Protein AF-A0A3P7IEY3-F1 (afdb_monomer_lite)

pLDDT: mean 78.63, std 12.9, range [39.59, 92.62]

InterPro domains:
  IPR013632 Rad51-like, C-terminal [PF08423] (17-47)
  IPR013632 Rad51-like, C-terminal [PF08423] (59-133)
  IPR027417 P-loop containing nucleoside triphosphate hydrolase [G3DSA:3.40.50.300] (5-50)
  IPR027417 P-loop containing nucleoside triphosphate hydrolase [G3DSA:3.40.50.300] (51-133)
  IPR027417 P-loop containing nucleoside triphosphate hydrolase [SSF52540] (23-132)

Foldseek 3Di:
DPDDPPDDDDPVVVVVVQVPWDFDAPPDPVVCVVVVRHHTFPDDDDDPDDDDDPPPPVPVCVPPVDDPVVVVVLDDDDDDDALVSVVVVVVVVVVVCVVDPDGDDDDPPLCPRLCVVQDDPVCPVVSVVSSVD

Structure (mmCIF, N/CA/C/O backbone):
data_AF-A0A3P7IEY3-F1
#
_entry.id   AF-A0A3P7IEY3-F1
#
loop_
_atom_site.group_PDB
_atom_site.id
_atom_site.type_symbol
_atom_site.label_atom_id
_atom_site.label_alt_id
_atom_site.label_comp_id
_atom_site.label_asym_id
_atom_site.label_entity_id
_atom_site.label_seq_id
_atom_site.pdbx_PDB_ins_code
_atom_site.Cartn_x
_atom_site.Cartn_y
_atom_site.Cartn_z
_atom_site.occupancy
_atom_site.B_iso_or_equiv
_atom_site.auth_seq_id
_atom_site.auth_comp_id
_atom_site.auth_asym_id
_atom_site.auth_atom_id
_atom_site.pdbx_PDB_model_num
ATOM 1 N N . MET A 1 1 ? -11.015 18.114 8.512 1.00 40.62 1 MET A N 1
ATOM 2 C CA . MET A 1 1 ? -9.545 18.044 8.660 1.00 40.62 1 MET A CA 1
ATOM 3 C C . MET A 1 1 ? -9.217 17.695 10.103 1.00 40.62 1 MET A C 1
ATOM 5 O O . MET A 1 1 ? -9.579 18.461 10.984 1.00 40.62 1 MET A O 1
ATOM 9 N N . LYS A 1 2 ? -8.597 16.536 10.361 1.00 48.84 2 LYS A N 1
ATOM 10 C CA . LYS A 1 2 ? -7.976 16.255 11.667 1.00 48.84 2 LYS A CA 1
ATOM 11 C C . LYS A 1 2 ? -6.614 16.960 11.662 1.00 48.84 2 LYS A C 1
ATOM 13 O O . LYS A 1 2 ? -5.874 16.788 10.697 1.00 48.84 2 LYS A O 1
ATOM 18 N N . LEU A 1 3 ? -6.314 17.783 12.668 1.00 72.50 3 LEU A N 1
ATOM 19 C CA . LEU A 1 3 ? -4.986 18.390 12.795 1.00 72.50 3 LEU A CA 1
ATOM 20 C C . LEU A 1 3 ? -3.940 17.282 12.965 1.00 72.50 3 LEU A C 1
ATOM 22 O O . LEU A 1 3 ? -4.108 16.403 13.811 1.00 72.50 3 LEU A O 1
ATOM 26 N N . VAL A 1 4 ? -2.868 17.338 12.174 1.00 72.69 4 VAL A N 1
ATOM 27 C CA . VAL A 1 4 ? -1.709 16.458 12.346 1.00 72.69 4 VAL A CA 1
ATOM 28 C C . VAL A 1 4 ? -0.819 17.068 13.432 1.00 72.69 4 VAL A C 1
ATOM 30 O O . VAL A 1 4 ? -0.387 18.212 13.278 1.00 72.69 4 VAL A O 1
ATOM 33 N N . PRO A 1 5 ? -0.550 16.360 14.542 1.00 75.69 5 PRO A N 1
ATOM 34 C CA . PRO A 1 5 ? 0.383 16.841 15.551 1.00 75.69 5 PRO A CA 1
ATOM 35 C C . PRO A 1 5 ? 1.811 16.780 14.990 1.00 75.69 5 PRO A C 1
ATOM 37 O O . PRO A 1 5 ? 2.361 15.701 14.806 1.00 75.69 5 PRO A O 1
ATOM 40 N N . MET A 1 6 ? 2.401 17.946 14.709 1.00 76.44 6 MET A N 1
ATOM 41 C CA . MET A 1 6 ? 3.745 18.086 14.115 1.00 76.44 6 MET A CA 1
ATOM 42 C C . MET A 1 6 ? 4.859 18.350 15.152 1.00 76.44 6 MET A C 1
ATOM 44 O O . MET A 1 6 ? 5.995 18.625 14.777 1.00 76.44 6 MET A O 1
ATOM 48 N N . GLY A 1 7 ? 4.541 18.330 16.451 1.00 89.31 7 GLY A N 1
ATOM 49 C CA . GLY A 1 7 ? 5.484 18.616 17.541 1.00 89.31 7 GLY A CA 1
ATOM 50 C C . GLY A 1 7 ? 6.178 17.376 18.114 1.00 89.31 7 GLY A C 1
ATOM 51 O O . GLY A 1 7 ? 5.830 16.239 17.795 1.00 89.31 7 GLY A O 1
ATOM 52 N N . PHE A 1 8 ? 7.139 17.599 19.013 1.00 86.38 8 PHE A N 1
ATOM 53 C CA . PHE A 1 8 ? 7.725 16.529 19.823 1.00 86.38 8 PHE A CA 1
ATOM 54 C C . PHE A 1 8 ? 6.665 15.934 20.757 1.00 86.38 8 PHE A C 1
ATOM 56 O O . PHE A 1 8 ? 5.886 16.664 21.366 1.00 86.38 8 PHE A O 1
ATOM 63 N N . THR A 1 9 ? 6.641 14.608 20.865 1.00 86.25 9 THR A N 1
ATOM 64 C CA . THR A 1 9 ? 5.730 13.858 21.742 1.00 86.25 9 THR A CA 1
ATOM 65 C C . THR A 1 9 ? 6.526 12.810 22.506 1.00 86.25 9 THR A C 1
ATOM 67 O O . THR A 1 9 ? 7.614 12.412 22.076 1.00 86.25 9 THR A O 1
ATOM 70 N N . THR A 1 10 ? 6.031 12.395 23.668 1.00 89.38 10 THR A N 1
ATOM 71 C CA . THR A 1 10 ? 6.723 11.390 24.481 1.00 89.38 10 THR A CA 1
ATOM 72 C C . THR A 1 10 ? 6.597 9.995 23.857 1.00 89.38 10 THR A C 1
ATOM 74 O O . THR A 1 10 ? 5.620 9.684 23.176 1.00 89.38 10 THR A O 1
ATOM 77 N N . ALA A 1 11 ? 7.568 9.109 24.112 1.00 86.06 11 ALA A N 1
ATOM 78 C CA . ALA A 1 11 ? 7.500 7.720 23.640 1.00 86.06 11 ALA A CA 1
ATOM 79 C C . ALA A 1 11 ? 6.258 6.977 24.176 1.00 86.06 11 ALA A C 1
ATOM 81 O O . ALA A 1 11 ? 5.736 6.085 23.510 1.00 86.06 11 ALA A O 1
ATOM 82 N N . TYR A 1 12 ? 5.767 7.376 25.354 1.00 88.19 12 TYR A N 1
ATOM 83 C CA . TYR A 1 12 ? 4.543 6.850 25.952 1.00 88.19 12 TYR A CA 1
ATOM 84 C C . TYR A 1 12 ? 3.298 7.212 25.129 1.00 88.19 12 TYR A C 1
ATOM 86 O O . TYR A 1 12 ? 2.544 6.320 24.753 1.00 88.19 12 TYR A O 1
ATOM 94 N N . GLU A 1 13 ? 3.136 8.482 24.740 1.00 84.81 13 GLU A N 1
ATOM 95 C CA . GLU A 1 13 ? 2.028 8.914 23.871 1.00 84.81 13 GLU A CA 1
ATOM 96 C C . GLU A 1 13 ? 2.042 8.208 22.509 1.00 84.81 13 GLU A C 1
ATOM 98 O O . GLU A 1 13 ? 0.993 7.880 21.955 1.00 84.81 13 GLU A O 1
ATOM 103 N N . VAL A 1 14 ? 3.231 7.961 21.949 1.00 84.38 14 VAL A N 1
ATOM 104 C CA . VAL A 1 14 ? 3.363 7.198 20.700 1.00 84.38 14 VAL A CA 1
ATOM 105 C C . VAL A 1 14 ? 2.904 5.752 20.902 1.00 84.38 14 VAL A C 1
ATOM 107 O O . VAL A 1 14 ? 2.207 5.213 20.043 1.00 84.38 14 VAL A O 1
ATOM 110 N N . HIS A 1 15 ? 3.255 5.124 22.026 1.00 84.19 15 HIS A N 1
ATOM 111 C CA . HIS A 1 15 ? 2.829 3.762 22.347 1.00 84.19 15 HIS A CA 1
ATOM 112 C C . HIS A 1 15 ? 1.310 3.650 22.554 1.00 84.19 15 HIS A C 1
ATOM 114 O O . HIS A 1 15 ? 0.694 2.718 22.028 1.00 84.19 15 HIS A O 1
ATOM 120 N N . GLU A 1 16 ? 0.689 4.617 23.236 1.00 86.81 16 GLU A N 1
ATOM 121 C CA . GLU A 1 16 ? -0.773 4.675 23.365 1.00 86.81 16 GLU A CA 1
ATOM 122 C C . GLU A 1 16 ? -1.448 4.801 21.996 1.00 86.81 16 GLU A C 1
ATOM 124 O O . GLU A 1 16 ? -2.303 3.985 21.658 1.00 86.81 16 GLU A O 1
ATOM 129 N N . ARG A 1 17 ? -0.990 5.724 21.138 1.00 81.94 17 ARG A N 1
ATOM 130 C CA . ARG A 1 17 ? -1.542 5.873 19.776 1.00 81.94 17 ARG A CA 1
ATOM 131 C C . ARG A 1 17 ? -1.391 4.607 18.937 1.00 81.94 17 ARG A C 1
ATOM 133 O O . ARG A 1 17 ? -2.277 4.284 18.153 1.00 81.94 17 ARG A O 1
ATOM 140 N N . ARG A 1 18 ? -0.272 3.887 19.082 1.00 81.19 18 ARG A N 1
ATOM 141 C CA . ARG A 1 18 ? -0.056 2.605 18.390 1.00 81.19 18 ARG A CA 1
ATOM 142 C C . ARG A 1 18 ? -0.996 1.509 18.888 1.00 81.19 18 ARG A C 1
ATOM 144 O O . ARG A 1 18 ? -1.355 0.640 18.103 1.00 81.19 18 ARG A O 1
ATOM 151 N N . SER A 1 19 ? -1.416 1.569 20.149 1.00 79.25 19 SER A N 1
ATOM 152 C CA . SER A 1 19 ? -2.376 0.621 20.728 1.00 79.25 19 SER A CA 1
ATOM 153 C C . SER A 1 19 ? -3.796 0.820 20.180 1.00 79.25 19 SER A C 1
ATOM 155 O O . SER A 1 19 ? -4.589 -0.117 20.171 1.00 79.25 19 SER A O 1
ATOM 157 N N . GLU A 1 20 ? -4.105 2.016 19.673 1.00 81.94 20 GLU A N 1
ATOM 158 C CA . GLU A 1 20 ? -5.378 2.344 19.018 1.00 81.94 20 GLU A CA 1
ATOM 159 C C . GLU A 1 20 ? -5.407 2.004 17.514 1.00 81.94 20 GLU A C 1
ATOM 161 O O . GLU A 1 20 ? -6.443 2.172 16.862 1.00 81.94 20 GLU A O 1
ATOM 166 N N . LEU A 1 21 ? -4.289 1.546 16.932 1.00 81.69 21 LEU A N 1
ATOM 167 C CA . LEU A 1 21 ? -4.235 1.217 15.508 1.00 81.69 21 LEU A CA 1
ATOM 168 C C . LEU A 1 21 ? -5.138 0.027 15.181 1.00 81.69 21 LEU A C 1
ATOM 170 O O . LEU A 1 21 ? -5.148 -1.005 15.852 1.00 81.69 21 LEU A O 1
ATOM 174 N N . ILE A 1 22 ? -5.872 0.157 14.078 1.00 85.44 22 ILE A N 1
ATOM 175 C CA . ILE A 1 22 ? -6.710 -0.924 13.568 1.00 85.44 22 ILE A CA 1
ATOM 176 C C . ILE A 1 22 ? -5.796 -2.009 12.993 1.00 85.44 22 ILE A C 1
ATOM 178 O O . ILE A 1 22 ? -4.886 -1.713 12.213 1.00 85.44 22 ILE A O 1
ATOM 182 N N . GLN A 1 23 ? -6.078 -3.262 13.347 1.00 85.50 23 GLN A N 1
ATOM 183 C CA . GLN A 1 23 ? -5.405 -4.447 12.824 1.00 85.50 23 GLN A CA 1
ATOM 184 C C . GLN A 1 23 ? -6.392 -5.300 12.021 1.00 85.50 23 GLN A C 1
ATOM 186 O O . GLN A 1 23 ? -7.461 -5.672 12.515 1.00 85.50 23 GLN A O 1
ATOM 191 N N . ILE A 1 24 ? -6.034 -5.629 10.780 1.00 85.62 24 ILE A N 1
ATOM 192 C CA . ILE A 1 24 ? -6.828 -6.490 9.900 1.00 85.62 24 ILE A CA 1
ATOM 193 C C . ILE A 1 24 ? -6.454 -7.947 10.174 1.00 85.62 24 ILE A C 1
ATOM 195 O O . ILE A 1 24 ? -5.295 -8.345 10.054 1.00 85.62 24 ILE A O 1
ATOM 199 N N . ARG A 1 25 ? -7.447 -8.758 10.541 1.00 85.38 25 ARG A N 1
ATOM 200 C CA . ARG A 1 25 ? -7.259 -10.187 10.820 1.00 85.38 25 ARG A CA 1
ATOM 201 C C . ARG A 1 25 ? -6.982 -10.950 9.531 1.00 85.38 25 ARG A C 1
ATOM 203 O O . ARG A 1 25 ? -7.689 -10.775 8.541 1.00 85.38 25 ARG A O 1
ATOM 210 N N . THR A 1 26 ? -6.007 -11.852 9.564 1.00 81.69 26 THR A N 1
ATOM 211 C CA . THR A 1 26 ? -5.651 -12.690 8.404 1.00 81.69 26 THR A CA 1
ATOM 212 C C . THR A 1 26 ? -6.617 -13.862 8.198 1.00 81.69 26 THR A C 1
ATOM 214 O O . THR A 1 26 ? -6.618 -14.500 7.148 1.00 81.69 26 THR A O 1
ATOM 217 N N . GLY A 1 27 ? -7.443 -14.169 9.206 1.00 79.56 27 GLY A N 1
ATOM 218 C CA . GLY A 1 27 ? -8.336 -15.332 9.224 1.00 79.56 27 GLY A CA 1
ATOM 219 C C . GLY A 1 27 ? -7.695 -16.603 9.797 1.00 79.56 27 GLY A C 1
ATOM 220 O O . GLY A 1 27 ? -8.376 -17.625 9.913 1.00 79.56 27 GLY A O 1
ATOM 221 N N . SER A 1 28 ? -6.420 -16.543 10.196 1.00 83.06 28 SER A N 1
ATOM 222 C CA . SER A 1 28 ? -5.713 -17.603 10.919 1.00 83.06 28 SER A CA 1
ATOM 223 C C . SER A 1 28 ? -5.276 -17.100 12.292 1.00 83.06 28 SER A C 1
ATOM 225 O O . SER A 1 28 ? -4.432 -16.214 12.398 1.00 83.06 28 SER A O 1
ATOM 227 N N . SER A 1 29 ? -5.799 -17.708 13.359 1.00 84.75 29 SER A N 1
ATOM 228 C CA . SER A 1 29 ? -5.445 -17.343 14.739 1.00 84.75 29 SER A CA 1
ATOM 229 C C . SER A 1 29 ? -3.964 -17.574 15.058 1.00 84.75 29 SER A C 1
ATOM 231 O O . SER A 1 29 ? -3.386 -16.846 15.863 1.00 84.75 29 SER A O 1
ATOM 233 N N . ALA A 1 30 ? -3.338 -18.564 14.413 1.00 86.50 30 ALA A N 1
ATOM 234 C CA . ALA A 1 30 ? -1.915 -18.846 14.563 1.00 86.50 30 ALA A CA 1
ATOM 235 C C . ALA A 1 30 ? -1.049 -17.748 13.928 1.00 86.50 30 ALA A C 1
ATOM 237 O O . ALA A 1 30 ? -0.085 -17.300 14.546 1.00 86.50 30 ALA A O 1
ATOM 238 N N . LEU A 1 31 ? -1.418 -17.288 12.726 1.00 83.81 31 LEU A N 1
ATOM 239 C CA . LEU A 1 31 ? -0.695 -16.220 12.037 1.00 83.81 31 LEU A CA 1
ATOM 240 C C . LEU A 1 31 ? -0.915 -14.875 12.728 1.00 83.81 31 LEU A C 1
ATOM 242 O O . LEU A 1 31 ? 0.051 -14.164 12.972 1.00 83.81 31 LEU A O 1
ATOM 246 N N . ASP A 1 32 ? -2.152 -14.572 13.125 1.00 85.69 32 ASP A N 1
ATOM 247 C CA . ASP A 1 32 ? -2.467 -13.353 13.869 1.00 85.69 32 ASP A CA 1
ATOM 248 C C . ASP A 1 32 ? -1.668 -13.288 15.178 1.00 85.69 32 ASP A C 1
ATOM 250 O O . ASP A 1 32 ? -1.124 -12.242 15.508 1.00 85.69 32 ASP A O 1
ATOM 254 N N . ARG A 1 33 ? -1.516 -14.402 15.908 1.00 86.81 33 ARG A N 1
ATOM 255 C CA . ARG A 1 33 ? -0.659 -14.439 17.106 1.00 86.81 33 ARG A CA 1
ATOM 256 C C . ARG A 1 33 ? 0.817 -14.199 16.768 1.00 86.81 33 ARG A C 1
ATOM 258 O O . ARG A 1 33 ? 1.502 -13.549 17.551 1.00 86.81 33 ARG A O 1
ATOM 265 N N . LEU A 1 34 ? 1.297 -14.712 15.636 1.00 85.94 34 LEU A N 1
ATOM 266 C CA . LEU A 1 34 ? 2.687 -14.553 15.206 1.00 85.94 34 LEU A CA 1
ATOM 267 C C . LEU A 1 34 ? 3.025 -13.098 14.849 1.00 85.94 34 LEU A C 1
ATOM 269 O O . LEU A 1 34 ? 4.109 -12.635 15.188 1.00 85.94 34 LEU A O 1
ATOM 273 N N . ILE A 1 35 ? 2.104 -12.379 14.202 1.00 83.44 35 ILE A N 1
ATOM 274 C CA . ILE A 1 35 ? 2.322 -10.994 13.743 1.00 83.44 35 ILE A CA 1
ATOM 275 C C . ILE A 1 35 ? 1.812 -9.927 14.726 1.00 83.44 35 ILE A C 1
ATOM 277 O O . ILE A 1 35 ? 1.719 -8.760 14.367 1.00 83.44 35 ILE A O 1
ATOM 281 N N . GLY A 1 36 ? 1.482 -10.300 15.968 1.00 80.94 36 GLY A N 1
ATOM 282 C CA . GLY A 1 36 ? 1.091 -9.332 17.005 1.00 80.94 36 GLY A CA 1
ATOM 283 C C . GLY A 1 36 ? -0.372 -8.872 16.957 1.00 80.94 36 GLY A C 1
ATOM 284 O O . GLY A 1 36 ? -0.708 -7.822 17.494 1.00 80.94 36 GLY A O 1
ATOM 285 N N . GLY A 1 37 ? -1.250 -9.667 16.348 1.00 81.88 37 GLY A N 1
ATOM 286 C CA . GLY A 1 37 ? -2.705 -9.503 16.350 1.00 81.88 37 GLY A CA 1
ATOM 287 C C . GLY A 1 37 ? -3.326 -9.433 14.954 1.00 81.88 37 GLY A C 1
ATOM 288 O O . GLY A 1 37 ? -4.476 -9.840 14.783 1.00 81.88 37 GLY A O 1
ATOM 289 N N . GLY A 1 38 ? -2.577 -9.008 13.942 1.00 84.56 38 GLY A N 1
ATOM 290 C CA . GLY A 1 38 ? -3.052 -8.895 12.564 1.00 84.56 38 GLY A CA 1
ATOM 291 C C . GLY A 1 38 ? -2.169 -7.962 11.741 1.00 84.56 38 GLY A C 1
ATOM 292 O O . GLY A 1 38 ? -1.125 -7.514 12.204 1.00 84.56 38 GLY A O 1
ATOM 293 N N . VAL A 1 39 ? -2.596 -7.654 10.520 1.00 85.31 39 VAL A N 1
ATOM 294 C CA . VAL A 1 39 ? -1.916 -6.683 9.653 1.00 85.31 39 VAL A CA 1
ATOM 295 C C . VAL A 1 39 ? -2.246 -5.269 10.136 1.00 85.31 39 VAL A C 1
ATOM 297 O O . VAL A 1 39 ? -3.408 -4.861 10.104 1.00 85.31 39 VAL A O 1
ATOM 300 N N . GLU A 1 40 ? -1.241 -4.530 10.605 1.00 84.00 40 GLU A N 1
ATOM 301 C CA . GLU A 1 40 ? -1.410 -3.166 11.118 1.00 84.00 40 GLU A CA 1
ATOM 302 C C . GLU A 1 40 ? -1.728 -2.163 9.999 1.00 84.00 40 GLU A C 1
ATOM 304 O O . GLU A 1 40 ? -1.084 -2.140 8.948 1.00 84.00 40 GLU A O 1
ATOM 309 N N . THR A 1 41 ? -2.702 -1.285 10.244 1.00 83.94 41 THR A N 1
ATOM 310 C CA . THR A 1 41 ? -2.972 -0.128 9.377 1.00 83.94 41 THR A CA 1
ATOM 311 C C . THR A 1 41 ? -1.913 0.968 9.552 1.00 83.94 41 THR A C 1
ATOM 313 O O . THR A 1 41 ? -1.322 1.119 10.619 1.00 83.94 41 THR A O 1
ATOM 316 N N . GLY A 1 42 ? -1.659 1.748 8.495 1.00 79.44 42 GLY A N 1
ATOM 317 C CA . GLY A 1 42 ? -0.663 2.832 8.515 1.00 79.44 42 GLY A CA 1
ATOM 318 C C . GLY A 1 42 ? 0.791 2.380 8.334 1.00 79.44 42 GLY A C 1
ATOM 319 O O . GLY A 1 42 ? 1.689 3.220 8.322 1.00 79.44 42 GLY A O 1
ATOM 320 N N . HIS A 1 43 ? 1.023 1.078 8.144 1.00 81.75 43 HIS A N 1
ATOM 321 C CA . HIS A 1 43 ? 2.333 0.492 7.872 1.00 81.75 43 HIS A CA 1
ATOM 322 C C . HIS A 1 43 ? 2.317 -0.343 6.591 1.00 81.75 43 HIS A C 1
ATOM 324 O O . HIS A 1 43 ? 1.288 -0.888 6.193 1.00 81.75 43 HIS A O 1
ATOM 330 N N . ILE A 1 44 ? 3.481 -0.461 5.950 1.00 81.62 44 ILE A N 1
ATOM 331 C CA . ILE A 1 44 ? 3.679 -1.374 4.823 1.00 81.62 44 ILE A CA 1
ATOM 332 C C . ILE A 1 44 ? 4.074 -2.732 5.397 1.00 81.62 44 ILE A C 1
ATOM 334 O O . ILE A 1 44 ? 5.101 -2.853 6.062 1.00 81.62 44 ILE A O 1
ATOM 338 N N . THR A 1 45 ? 3.259 -3.751 5.133 1.00 79.75 45 THR A N 1
ATOM 339 C CA . THR A 1 45 ? 3.592 -5.148 5.435 1.00 79.75 45 THR A CA 1
ATOM 340 C C . THR A 1 45 ? 3.940 -5.849 4.128 1.00 79.75 45 THR A C 1
ATOM 342 O O . THR A 1 45 ? 3.077 -6.013 3.268 1.00 79.75 45 THR A O 1
ATOM 345 N N . GLU A 1 46 ? 5.200 -6.251 3.960 1.00 77.88 46 GLU A N 1
ATOM 346 C CA . GLU A 1 46 ? 5.645 -6.973 2.766 1.00 77.88 46 GLU A CA 1
ATOM 347 C C . GLU A 1 46 ? 5.519 -8.488 2.965 1.00 77.88 46 GLU A C 1
ATOM 349 O O . GLU A 1 46 ? 5.984 -9.044 3.960 1.00 77.88 46 GLU A O 1
ATOM 354 N N . VAL A 1 47 ? 4.921 -9.168 1.985 1.00 75.00 47 VAL A N 1
ATOM 355 C CA . VAL A 1 47 ? 4.875 -10.632 1.920 1.00 75.00 47 VAL A CA 1
ATOM 356 C C . VAL A 1 47 ? 5.589 -11.076 0.648 1.00 75.00 47 VAL A C 1
ATOM 358 O O . VAL A 1 47 ? 5.010 -11.098 -0.433 1.00 75.00 47 VAL A O 1
ATOM 361 N N . SER A 1 48 ? 6.865 -11.444 0.763 1.00 58.91 48 SER A N 1
ATOM 362 C CA . SER A 1 48 ? 7.718 -11.733 -0.402 1.00 58.91 48 SER A CA 1
ATOM 363 C C . SER A 1 48 ? 7.507 -13.131 -1.011 1.00 58.91 48 SER A C 1
ATOM 365 O O . SER A 1 48 ? 8.186 -13.501 -1.968 1.00 58.91 48 SER A O 1
ATOM 367 N N . LYS A 1 49 ? 6.588 -13.942 -0.467 1.00 48.09 49 LYS A N 1
ATOM 368 C CA . LYS A 1 49 ? 6.288 -15.284 -0.979 1.00 48.09 49 LYS A CA 1
ATOM 369 C C . LYS A 1 49 ? 4.793 -15.566 -0.910 1.00 48.09 49 LYS A C 1
ATOM 371 O O . LYS A 1 49 ? 4.267 -15.908 0.143 1.00 48.09 49 LYS A O 1
ATOM 376 N N . LEU A 1 50 ? 4.132 -15.453 -2.054 1.00 46.66 50 LEU A N 1
ATOM 377 C CA . LEU A 1 50 ? 2.735 -15.821 -2.228 1.00 46.66 50 LEU A CA 1
ATOM 378 C C . LEU A 1 50 ? 2.672 -16.895 -3.312 1.00 46.66 50 LEU A C 1
ATOM 380 O O . LEU A 1 50 ? 2.751 -16.616 -4.503 1.00 46.66 50 LEU A O 1
ATOM 384 N N . ALA A 1 51 ? 2.623 -18.154 -2.881 1.00 39.62 51 ALA A N 1
ATOM 385 C CA . ALA A 1 51 ? 2.219 -19.234 -3.764 1.00 39.62 51 ALA A CA 1
ATOM 386 C C . ALA A 1 51 ? 0.684 -19.235 -3.810 1.00 39.62 51 ALA A C 1
ATOM 388 O O . ALA A 1 51 ? 0.034 -19.466 -2.795 1.00 39.62 51 ALA A O 1
ATOM 389 N N . GLU A 1 52 ? 0.162 -18.921 -4.994 1.00 44.00 52 GLU A N 1
ATOM 390 C CA . GLU A 1 52 ? -1.216 -19.090 -5.469 1.00 44.00 52 GLU A CA 1
ATOM 391 C C . GLU A 1 52 ? -2.364 -18.539 -4.601 1.00 44.00 52 GLU A C 1
ATOM 393 O O . GLU A 1 52 ? -2.970 -19.231 -3.785 1.00 44.00 52 GLU A O 1
ATOM 398 N N . LEU A 1 53 ? -2.795 -17.312 -4.915 1.00 45.69 53 LEU A N 1
ATOM 399 C CA . LEU A 1 53 ? -4.141 -16.823 -4.605 1.00 45.69 53 LEU A CA 1
ATOM 400 C C . LEU A 1 53 ? -5.018 -16.862 -5.862 1.00 45.69 53 LEU A C 1
ATOM 402 O O . LEU A 1 53 ? -5.294 -15.839 -6.477 1.00 45.69 53 LEU A O 1
ATOM 406 N N . PHE A 1 54 ? -5.493 -18.051 -6.232 1.00 43.59 54 PHE A N 1
ATOM 407 C CA . PHE A 1 54 ? -6.587 -18.177 -7.208 1.00 43.59 54 PHE A CA 1
ATOM 408 C C . PHE A 1 54 ? -7.868 -18.800 -6.624 1.00 43.59 54 PHE A C 1
ATOM 410 O O . PHE A 1 54 ? -8.884 -18.856 -7.309 1.00 43.59 54 PHE A O 1
ATOM 417 N N . TRP A 1 55 ? -7.885 -19.203 -5.339 1.00 39.59 55 TRP A N 1
ATOM 418 C CA . TRP A 1 55 ? -9.004 -19.989 -4.777 1.00 39.59 55 TRP A CA 1
ATOM 419 C C . TRP A 1 55 ? -9.662 -19.461 -3.484 1.00 39.59 55 TRP A C 1
ATOM 421 O O . TRP A 1 55 ? -10.623 -20.056 -2.992 1.00 39.59 55 TRP A O 1
ATOM 431 N N . GLY A 1 56 ? -9.210 -18.339 -2.915 1.00 53.00 56 GLY A N 1
ATOM 432 C CA . GLY A 1 56 ? -9.630 -17.920 -1.565 1.00 53.00 56 GLY A CA 1
ATOM 433 C C . GLY A 1 56 ? -11.114 -17.547 -1.410 1.00 53.00 56 GLY A C 1
ATOM 434 O O . GLY A 1 56 ? -11.733 -17.876 -0.397 1.00 53.00 56 GLY A O 1
ATOM 435 N N . TYR A 1 57 ? -11.723 -16.906 -2.414 1.00 52.78 57 TYR A N 1
ATOM 436 C CA . TYR A 1 57 ? -13.055 -16.297 -2.266 1.00 52.78 57 TYR A CA 1
ATOM 437 C C . TYR A 1 57 ? -14.175 -17.314 -1.979 1.00 52.78 57 TYR A C 1
ATOM 439 O O . TYR A 1 57 ? -15.075 -17.046 -1.182 1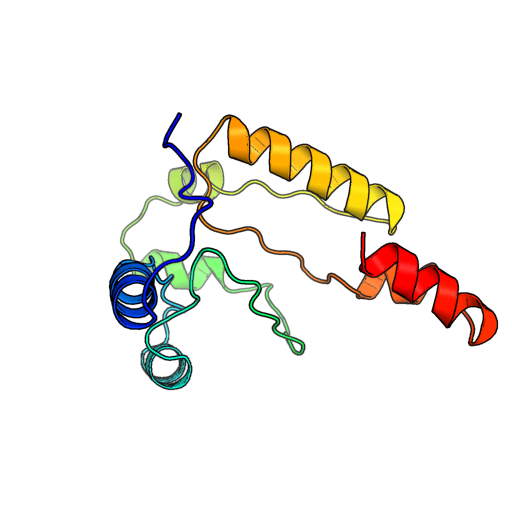.00 52.78 57 TYR A O 1
ATOM 447 N N . ARG A 1 58 ? -14.098 -18.525 -2.555 1.00 49.28 58 ARG A N 1
ATOM 448 C CA . ARG A 1 58 ? -15.106 -19.578 -2.327 1.00 49.28 58 ARG A CA 1
ATOM 449 C C . ARG A 1 58 ? -15.165 -20.050 -0.869 1.00 49.28 58 ARG A C 1
ATOM 451 O O . ARG A 1 58 ? -16.228 -20.474 -0.429 1.00 49.28 58 ARG A O 1
ATOM 458 N N . SER A 1 59 ? -14.058 -19.962 -0.128 1.00 52.53 59 SER A N 1
ATOM 459 C CA . SER A 1 59 ? -13.948 -20.491 1.240 1.00 52.53 59 SER A CA 1
ATOM 460 C C . SER A 1 59 ? -14.353 -19.475 2.321 1.00 52.53 59 SER A C 1
ATOM 462 O O . SER A 1 59 ? -14.756 -19.855 3.417 1.00 52.53 59 SER A O 1
ATOM 464 N N . VAL A 1 60 ? -14.299 -18.170 2.019 1.00 56.56 60 VAL A N 1
ATOM 465 C CA . VAL A 1 60 ? -14.646 -17.094 2.973 1.00 56.56 60 VAL A CA 1
ATOM 466 C C . VAL A 1 60 ? -16.166 -16.956 3.148 1.00 56.56 60 VAL A C 1
ATOM 468 O O . VAL A 1 60 ? -16.640 -16.659 4.246 1.00 56.56 60 VAL A O 1
ATOM 471 N N .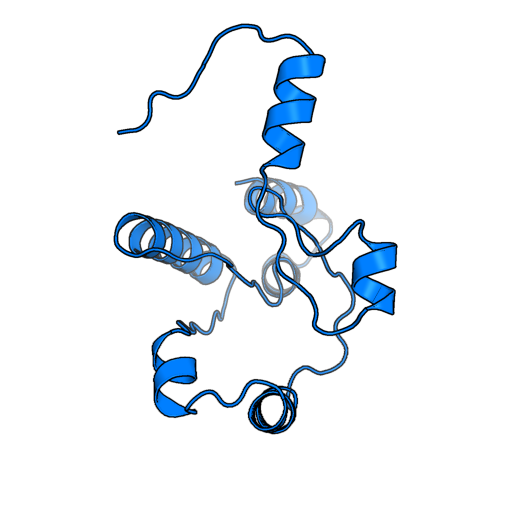 LYS A 1 61 ? -16.942 -17.255 2.095 1.00 52.66 61 LYS A N 1
ATOM 472 C CA . LYS A 1 61 ? -18.411 -17.139 2.067 1.00 52.66 61 LYS A CA 1
ATOM 473 C C . LYS A 1 61 ? -19.110 -17.917 3.191 1.00 52.66 61 LYS A C 1
ATOM 475 O O . LYS A 1 61 ? -20.076 -17.419 3.760 1.00 52.66 61 LYS A O 1
ATOM 480 N N . SER A 1 62 ? -18.626 -19.115 3.529 1.00 54.25 62 SER A N 1
ATOM 481 C CA . SER A 1 62 ? -19.255 -19.962 4.555 1.00 54.25 62 SER A CA 1
ATOM 482 C C . SER A 1 62 ? -18.973 -19.503 5.986 1.00 54.25 62 SER A C 1
ATOM 484 O O . SER A 1 62 ? -19.725 -19.856 6.889 1.00 54.25 62 SER A O 1
ATOM 486 N N . LYS A 1 63 ? -17.912 -18.716 6.208 1.00 60.69 63 LYS A N 1
ATOM 487 C CA . LYS A 1 63 ? -17.461 -18.336 7.555 1.00 60.69 63 LYS A CA 1
ATOM 488 C C . LYS A 1 63 ? -18.056 -17.028 8.069 1.00 60.69 63 LYS A C 1
ATOM 490 O O . LYS A 1 63 ? -18.218 -16.895 9.275 1.00 60.69 63 LYS A O 1
ATOM 495 N N . PHE A 1 64 ? -18.369 -16.077 7.187 1.00 68.62 64 PHE A N 1
ATOM 496 C CA . PHE A 1 64 ? -18.735 -14.713 7.600 1.00 68.62 64 PHE A CA 1
ATOM 497 C C . PHE A 1 64 ? -20.192 -14.315 7.324 1.00 68.62 64 PHE A C 1
ATOM 499 O O . PHE A 1 64 ? -20.570 -13.198 7.654 1.00 68.62 64 PHE A O 1
ATOM 506 N N . ASN A 1 65 ? -21.021 -15.207 6.762 1.00 73.94 65 ASN A N 1
ATOM 507 C CA . ASN A 1 65 ? -22.448 -14.963 6.475 1.00 73.94 65 ASN A CA 1
ATOM 508 C C . ASN A 1 65 ? -22.724 -13.625 5.748 1.00 73.94 65 ASN A C 1
ATOM 510 O O . ASN A 1 65 ? -23.720 -12.951 6.001 1.00 73.94 65 ASN A O 1
ATOM 514 N N . MET A 1 66 ? -21.807 -13.221 4.867 1.00 74.62 66 MET A N 1
ATOM 515 C CA . MET A 1 66 ? -21.905 -11.997 4.073 1.00 74.62 66 MET A CA 1
ATOM 516 C C . MET A 1 66 ? -22.419 -12.314 2.671 1.00 74.62 66 MET A C 1
ATOM 518 O O . MET A 1 66 ? -22.074 -13.350 2.095 1.00 74.62 66 MET A O 1
ATOM 522 N N . ASP A 1 67 ? -23.209 -11.402 2.104 1.00 80.81 67 ASP A N 1
ATOM 523 C CA . ASP A 1 67 ? -23.644 -11.537 0.719 1.00 80.81 67 ASP A CA 1
ATOM 524 C C . ASP A 1 67 ? -22.485 -11.283 -0.252 1.00 80.81 67 ASP A C 1
ATOM 526 O O . ASP A 1 67 ? -21.721 -10.324 -0.122 1.00 80.81 67 ASP A O 1
ATOM 530 N N . CYS A 1 68 ? -22.366 -12.152 -1.253 1.00 73.75 68 CYS A N 1
ATOM 531 C CA . CYS A 1 68 ? -21.275 -12.116 -2.218 1.00 73.75 68 CYS A CA 1
ATOM 532 C C . CYS A 1 68 ? -21.234 -10.803 -2.990 1.00 73.75 68 CYS A C 1
ATOM 534 O O . CYS A 1 68 ? -20.150 -10.282 -3.254 1.00 73.75 68 CYS A O 1
ATOM 536 N N . LYS A 1 69 ? -22.410 -10.289 -3.353 1.00 81.75 69 LYS A N 1
ATOM 537 C CA . LYS A 1 69 ? -22.538 -9.100 -4.185 1.00 81.75 69 LYS A CA 1
ATOM 538 C C . LYS A 1 69 ? -21.981 -7.875 -3.463 1.00 81.75 69 LYS A C 1
ATOM 540 O O . LYS A 1 69 ? -21.083 -7.229 -3.989 1.00 81.75 69 LYS A O 1
ATOM 545 N N . HIS A 1 70 ? -22.402 -7.656 -2.218 1.00 82.25 70 HIS A N 1
ATOM 546 C CA . HIS A 1 70 ? -21.888 -6.558 -1.398 1.00 82.25 70 HIS A CA 1
ATOM 547 C C . HIS A 1 70 ? -20.385 -6.680 -1.116 1.00 82.25 70 HIS A C 1
ATOM 549 O O . HIS A 1 70 ? -19.691 -5.670 -1.046 1.00 82.25 70 HIS A O 1
ATOM 555 N N . VAL A 1 71 ? -19.844 -7.896 -0.963 1.00 80.56 71 VAL A N 1
ATOM 556 C CA . VAL A 1 71 ? -18.390 -8.065 -0.794 1.00 80.56 71 VAL A CA 1
ATOM 557 C C . VAL A 1 71 ? -17.643 -7.653 -2.062 1.00 80.56 71 VAL A C 1
ATOM 559 O O . VAL A 1 71 ? -16.652 -6.939 -1.966 1.00 80.56 71 VAL A O 1
ATOM 562 N N . LEU A 1 72 ? -18.110 -8.076 -3.239 1.00 79.44 72 LEU A N 1
ATOM 563 C CA . LEU A 1 72 ? -17.450 -7.769 -4.511 1.00 79.44 72 LEU A CA 1
ATOM 564 C C . LEU A 1 72 ? -17.565 -6.289 -4.895 1.00 79.44 72 LEU A C 1
ATOM 566 O O . LEU A 1 72 ? -16.624 -5.747 -5.464 1.00 79.44 72 LEU A O 1
ATOM 570 N N . GLU A 1 73 ? -18.666 -5.625 -4.542 1.00 85.69 73 GLU A N 1
ATOM 571 C CA . GLU A 1 73 ? -18.853 -4.181 -4.760 1.00 85.69 73 GLU A CA 1
ATOM 572 C C . GLU A 1 73 ? -17.850 -3.323 -3.971 1.00 85.69 73 GLU A C 1
ATOM 574 O O . GLU A 1 73 ? -17.517 -2.220 -4.394 1.00 85.69 73 GLU A O 1
ATOM 579 N N . ASN A 1 74 ? -17.320 -3.842 -2.860 1.00 85.25 74 ASN A N 1
ATOM 580 C CA . ASN A 1 74 ? -16.334 -3.151 -2.028 1.00 85.25 74 ASN A CA 1
ATOM 581 C C . ASN A 1 74 ? -14.874 -3.431 -2.433 1.00 85.25 74 ASN A C 1
ATOM 583 O O . ASN A 1 74 ? -13.952 -3.001 -1.736 1.00 85.25 74 ASN A O 1
ATOM 587 N N . ILE A 1 75 ? -14.637 -4.161 -3.530 1.00 86.69 75 ILE A N 1
ATOM 588 C CA . ILE A 1 75 ? -13.290 -4.500 -4.005 1.00 86.69 75 ILE A CA 1
ATOM 589 C C . ILE A 1 75 ? -13.027 -3.785 -5.333 1.00 86.69 75 ILE A C 1
ATOM 591 O O . ILE A 1 75 ? -13.560 -4.156 -6.376 1.00 86.69 75 ILE A O 1
ATOM 595 N N . ALA A 1 76 ? -12.136 -2.795 -5.306 1.00 88.44 76 ALA A N 1
ATOM 596 C CA . ALA A 1 76 ? -11.595 -2.178 -6.511 1.00 88.44 76 ALA A CA 1
ATOM 597 C C . ALA A 1 76 ? -10.382 -2.981 -7.011 1.00 88.44 76 ALA A C 1
ATOM 599 O O . ALA A 1 76 ? -9.423 -3.192 -6.269 1.00 88.44 76 ALA A O 1
ATOM 600 N N . VAL A 1 77 ? -10.415 -3.426 -8.270 1.00 88.88 77 VAL A N 1
ATOM 601 C CA . VAL A 1 77 ? -9.326 -4.192 -8.898 1.00 88.88 77 VAL A CA 1
ATOM 602 C C . VAL A 1 77 ? -8.849 -3.470 -10.150 1.00 88.88 77 VAL A C 1
ATOM 604 O O . VAL A 1 77 ? -9.649 -3.132 -11.019 1.00 88.88 77 VAL A O 1
ATOM 607 N N . ALA A 1 78 ? -7.535 -3.301 -10.276 1.00 89.81 78 ALA A N 1
ATOM 608 C CA . ALA A 1 78 ? -6.888 -2.816 -11.487 1.00 89.81 78 ALA A CA 1
ATOM 609 C C . ALA A 1 78 ? -5.745 -3.758 -11.875 1.00 89.81 78 ALA A C 1
ATOM 611 O O . ALA A 1 78 ? -4.963 -4.182 -11.024 1.00 89.81 78 ALA A O 1
ATOM 612 N N . ARG A 1 79 ? -5.640 -4.093 -13.167 1.00 87.94 79 ARG A N 1
ATOM 613 C CA . ARG A 1 79 ? -4.519 -4.880 -13.692 1.00 87.94 79 ARG A CA 1
ATOM 614 C C . ARG A 1 79 ? -3.445 -3.944 -14.226 1.00 87.94 79 ARG A C 1
ATOM 616 O O . ARG A 1 79 ? -3.702 -3.127 -15.106 1.00 87.94 79 ARG A O 1
ATOM 623 N N . CYS A 1 80 ? -2.237 -4.120 -13.712 1.00 87.56 80 CYS A N 1
ATOM 624 C CA . CYS A 1 80 ? -1.059 -3.405 -14.160 1.00 87.56 80 CYS A CA 1
ATOM 625 C C . CYS A 1 80 ? -0.271 -4.226 -15.196 1.00 87.56 80 CYS A C 1
ATOM 627 O O . CYS A 1 80 ? -0.270 -5.455 -15.131 1.00 87.56 80 CYS A O 1
ATOM 629 N N . TYR A 1 81 ? 0.391 -3.549 -16.140 1.00 87.44 81 TYR A N 1
ATOM 630 C CA . TYR A 1 81 ? 1.138 -4.182 -17.239 1.00 87.44 81 TYR A CA 1
ATOM 631 C C . TYR A 1 81 ? 2.608 -3.745 -17.331 1.00 87.44 81 TYR A C 1
ATOM 633 O O . TYR A 1 81 ? 3.391 -4.446 -17.957 1.00 87.44 81 TYR A O 1
ATOM 641 N N . ASN A 1 82 ? 2.980 -2.608 -16.736 1.00 86.81 82 ASN A N 1
ATOM 642 C CA . ASN A 1 82 ? 4.343 -2.069 -16.731 1.00 86.81 82 ASN A CA 1
ATOM 643 C C . ASN A 1 82 ? 4.561 -1.188 -15.485 1.00 86.81 82 ASN A C 1
ATOM 645 O O . ASN A 1 82 ? 3.593 -0.829 -14.803 1.00 86.81 82 ASN A O 1
ATOM 649 N N . SER A 1 83 ? 5.810 -0.839 -15.180 1.00 85.56 83 SER A N 1
ATOM 650 C CA . SER A 1 83 ? 6.164 -0.043 -13.997 1.00 85.56 83 SER A CA 1
ATOM 651 C C . SER A 1 83 ? 5.514 1.345 -13.980 1.00 85.56 83 SER A C 1
ATOM 653 O O . SER A 1 83 ? 5.049 1.798 -12.935 1.00 85.56 83 SER A O 1
ATOM 655 N N . ASP A 1 84 ? 5.403 2.008 -15.131 1.00 87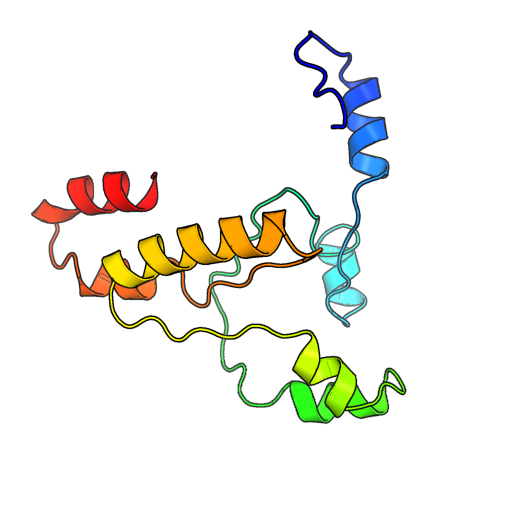.62 84 ASP A N 1
ATOM 656 C CA . ASP A 1 84 ? 4.843 3.366 -15.221 1.00 87.62 84 ASP A CA 1
ATOM 657 C C . ASP A 1 84 ? 3.325 3.386 -14.984 1.00 87.62 84 ASP A C 1
ATOM 659 O O . ASP A 1 84 ? 2.773 4.259 -14.302 1.00 87.62 84 ASP A O 1
ATOM 663 N N . HIS A 1 85 ? 2.633 2.372 -15.498 1.00 91.25 85 HIS A N 1
ATOM 664 C CA . HIS A 1 85 ? 1.220 2.128 -15.253 1.00 91.25 85 HIS A CA 1
ATOM 665 C C . HIS A 1 85 ? 1.001 1.793 -13.777 1.00 91.25 85 HIS A C 1
ATOM 667 O O . HIS A 1 85 ? -0.001 2.222 -13.213 1.00 91.25 85 HIS A O 1
ATOM 673 N N . GLN A 1 86 ? 1.940 1.104 -13.119 1.00 89.62 86 GLN A N 1
ATOM 674 C CA . GLN A 1 86 ? 1.855 0.821 -11.683 1.00 89.62 86 GLN A CA 1
ATOM 675 C C . GLN A 1 86 ? 1.858 2.119 -10.871 1.00 89.62 86 GLN A C 1
ATOM 677 O O . GLN A 1 86 ? 0.979 2.316 -10.034 1.00 89.62 86 GLN A O 1
ATOM 682 N N . ILE A 1 87 ? 2.787 3.032 -11.161 1.00 89.19 87 ILE A N 1
ATOM 683 C CA . ILE A 1 87 ? 2.885 4.340 -10.490 1.00 89.19 87 ILE A CA 1
ATOM 684 C C . ILE A 1 87 ? 1.619 5.179 -10.738 1.00 89.19 87 ILE A C 1
ATOM 686 O O . ILE A 1 87 ? 1.059 5.782 -9.816 1.00 89.19 87 ILE A O 1
ATOM 690 N N . SER A 1 88 ? 1.116 5.166 -11.973 1.00 90.81 88 SER A N 1
ATOM 691 C CA . SER A 1 88 ? -0.112 5.880 -12.344 1.00 90.81 88 SER A CA 1
ATOM 692 C C . SER A 1 88 ? -1.344 5.329 -11.613 1.00 90.81 88 SER A C 1
ATOM 694 O O . SER A 1 88 ? -2.152 6.097 -11.089 1.00 90.81 88 SER A O 1
ATOM 696 N N . LEU A 1 89 ? -1.470 4.000 -11.510 1.00 92.62 89 LEU A N 1
ATOM 697 C CA . LEU A 1 89 ? -2.534 3.331 -10.753 1.00 92.62 89 LEU A CA 1
ATOM 698 C C . LEU A 1 89 ? -2.459 3.637 -9.258 1.00 92.62 89 LEU A C 1
ATOM 700 O O . LEU A 1 89 ? -3.499 3.858 -8.646 1.00 92.62 89 LEU A O 1
ATOM 704 N N . LEU A 1 90 ? -1.261 3.697 -8.674 1.00 90.69 90 LEU A N 1
ATOM 705 C CA . LEU A 1 90 ? -1.087 4.073 -7.267 1.00 90.69 90 LEU A CA 1
ATOM 706 C C . LEU A 1 90 ? -1.538 5.514 -7.006 1.00 90.69 90 LEU A C 1
ATOM 708 O O . LEU A 1 90 ? -2.185 5.784 -5.995 1.00 90.69 90 LEU A O 1
ATOM 712 N N . THR A 1 91 ? -1.270 6.422 -7.946 1.00 91.94 91 THR A N 1
ATOM 713 C CA . THR A 1 91 ? -1.731 7.816 -7.867 1.00 91.94 91 THR A CA 1
ATOM 714 C C . THR A 1 91 ? -3.258 7.897 -7.928 1.00 91.94 91 THR A C 1
ATOM 716 O O . THR A 1 91 ? -3.879 8.586 -7.119 1.00 91.94 91 THR A O 1
ATOM 719 N N . MET A 1 92 ? -3.884 7.147 -8.839 1.00 91.94 92 MET A N 1
ATOM 720 C CA . MET A 1 92 ? -5.347 7.062 -8.918 1.00 91.94 92 MET A CA 1
ATOM 721 C C . MET A 1 92 ? -5.952 6.405 -7.673 1.00 91.94 92 MET A C 1
ATOM 723 O O . MET A 1 92 ? -6.953 6.891 -7.151 1.00 91.94 92 MET A O 1
ATOM 727 N N . ALA A 1 93 ? -5.324 5.354 -7.141 1.00 91.19 93 ALA A N 1
ATOM 728 C CA . ALA A 1 93 ? -5.753 4.718 -5.902 1.00 91.19 93 ALA A CA 1
ATOM 729 C C . ALA A 1 93 ? -5.698 5.703 -4.727 1.00 91.19 93 ALA A C 1
ATOM 731 O O . ALA A 1 93 ? -6.637 5.755 -3.939 1.00 91.19 93 ALA A O 1
ATOM 732 N N . ALA A 1 94 ? -4.655 6.534 -4.633 1.00 89.75 94 ALA A N 1
ATOM 733 C CA . ALA A 1 94 ? -4.573 7.585 -3.620 1.00 89.75 94 ALA A CA 1
ATOM 734 C C . ALA A 1 94 ? -5.731 8.592 -3.729 1.00 89.75 94 ALA A C 1
ATOM 736 O O . ALA A 1 94 ? -6.309 8.958 -2.705 1.00 89.75 94 ALA A O 1
ATOM 737 N N . ALA A 1 95 ? -6.124 8.980 -4.948 1.00 91.50 95 ALA A N 1
ATOM 738 C CA . ALA A 1 95 ? -7.293 9.832 -5.170 1.00 91.50 95 ALA A CA 1
ATOM 739 C C . ALA A 1 95 ? -8.600 9.142 -4.732 1.00 91.50 95 ALA A C 1
ATOM 741 O O . ALA A 1 95 ? -9.379 9.714 -3.972 1.00 91.50 95 ALA A O 1
ATOM 742 N N . MET A 1 96 ? -8.799 7.874 -5.105 1.00 91.19 96 MET A N 1
ATOM 743 C CA . MET A 1 96 ? -9.970 7.093 -4.683 1.00 91.19 96 MET A CA 1
ATOM 744 C C . MET A 1 96 ? -10.039 6.915 -3.159 1.00 91.19 96 MET A C 1
ATOM 746 O O . MET A 1 96 ? -11.127 6.941 -2.585 1.00 91.19 96 MET A O 1
ATOM 750 N N . MET A 1 97 ? -8.890 6.756 -2.496 1.00 88.88 97 MET A N 1
ATOM 751 C CA . MET A 1 97 ? -8.788 6.663 -1.035 1.00 88.88 97 MET A CA 1
ATOM 752 C C . MET A 1 97 ? -9.052 7.991 -0.319 1.00 88.88 97 MET A C 1
ATOM 754 O O . MET A 1 97 ? -9.405 7.985 0.860 1.00 88.88 97 MET A O 1
ATOM 758 N N . ALA A 1 98 ? -8.894 9.121 -1.010 1.00 88.75 98 ALA A N 1
ATOM 759 C CA . ALA A 1 98 ? -9.275 10.425 -0.481 1.00 88.75 98 ALA A CA 1
ATOM 760 C C . ALA A 1 98 ? -10.796 10.650 -0.550 1.00 88.75 98 ALA A C 1
ATOM 762 O O . ALA A 1 98 ? -11.359 11.292 0.335 1.00 88.75 98 ALA A O 1
ATOM 763 N N . GLU A 1 99 ? -11.459 10.111 -1.576 1.00 88.94 99 GLU A N 1
ATOM 764 C CA . GLU A 1 99 ? -12.909 10.243 -1.772 1.00 88.94 99 GLU A CA 1
ATOM 765 C C . GLU A 1 99 ? -13.717 9.223 -0.962 1.00 88.94 99 GLU A C 1
ATOM 767 O O . GLU A 1 99 ? -14.760 9.550 -0.396 1.00 88.94 99 GLU A O 1
ATOM 772 N N . SER A 1 100 ? -13.245 7.977 -0.905 1.00 87.62 100 SER A N 1
ATOM 773 C CA . SER A 1 100 ? -13.932 6.856 -0.264 1.00 87.62 100 SER A CA 1
ATOM 774 C C . SER A 1 100 ? -13.054 6.189 0.787 1.00 87.62 100 SER A C 1
ATOM 776 O O . SER A 1 100 ? -11.830 6.138 0.684 1.00 87.62 100 SER A O 1
ATOM 778 N N . ARG A 1 101 ? -13.686 5.630 1.821 1.00 86.50 101 ARG A N 1
ATOM 779 C CA . ARG A 1 101 ? -12.970 4.999 2.933 1.00 86.50 101 ARG A CA 1
ATOM 780 C C . ARG A 1 101 ? -12.514 3.587 2.561 1.00 86.50 101 ARG A C 1
ATOM 782 O O . ARG A 1 101 ? -13.284 2.639 2.682 1.00 86.50 101 ARG A O 1
ATOM 789 N N . TYR A 1 102 ? -11.239 3.443 2.215 1.00 87.75 102 TYR A N 1
ATOM 790 C CA . TYR A 1 102 ? -10.571 2.144 2.100 1.00 87.75 102 TYR A CA 1
ATOM 791 C C . TYR A 1 102 ? -9.728 1.847 3.344 1.00 87.75 102 TYR A C 1
ATOM 793 O O . TYR A 1 102 ? -9.213 2.755 3.995 1.00 87.75 102 TYR A O 1
ATOM 801 N N . ALA A 1 103 ? -9.599 0.563 3.684 1.00 85.88 103 ALA A N 1
ATOM 802 C CA . ALA A 1 103 ? -8.807 0.101 4.830 1.00 85.88 103 ALA A CA 1
ATOM 803 C C . ALA A 1 103 ? -7.530 -0.654 4.426 1.00 8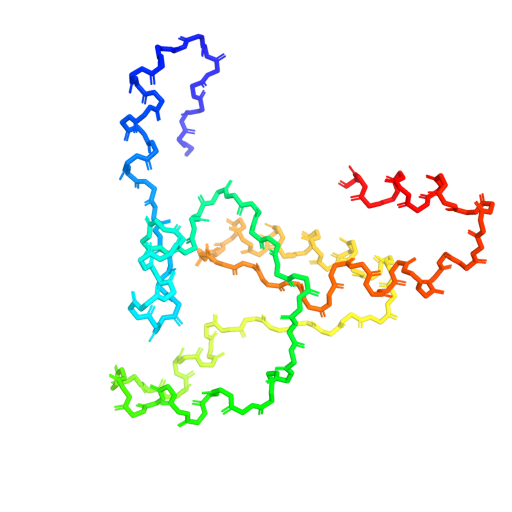5.88 103 ALA A C 1
ATOM 805 O O . ALA A 1 103 ? -6.644 -0.830 5.258 1.00 85.88 103 ALA A O 1
ATOM 806 N N . LEU A 1 104 ? -7.439 -1.114 3.173 1.00 86.56 104 LEU A N 1
ATOM 807 C CA . LEU A 1 104 ? -6.349 -1.956 2.690 1.00 86.56 104 LEU A CA 1
ATOM 808 C C . LEU A 1 104 ? -6.093 -1.703 1.202 1.00 86.56 104 LEU A C 1
ATOM 810 O O . LEU A 1 104 ? -7.028 -1.704 0.404 1.00 86.56 104 LEU A O 1
ATOM 814 N N . LEU A 1 105 ? -4.820 -1.547 0.845 1.00 88.94 105 LEU A N 1
ATOM 815 C CA . LEU A 1 105 ? -4.324 -1.550 -0.528 1.00 88.94 105 LEU A CA 1
ATOM 816 C C . LEU A 1 105 ? -3.393 -2.754 -0.687 1.00 88.94 105 LEU A C 1
ATOM 818 O O . LEU A 1 105 ? -2.477 -2.932 0.113 1.00 88.94 105 LEU A O 1
ATOM 822 N N . ILE A 1 106 ? -3.629 -3.577 -1.708 1.00 88.12 106 ILE A N 1
ATOM 823 C CA . ILE A 1 106 ? -2.814 -4.760 -2.008 1.00 88.12 106 ILE A CA 1
ATOM 824 C C . ILE A 1 106 ? -2.158 -4.562 -3.371 1.00 88.12 106 ILE A C 1
ATOM 826 O O . ILE A 1 106 ? -2.838 -4.236 -4.342 1.00 88.12 106 ILE A O 1
ATOM 830 N N . VAL A 1 107 ? -0.846 -4.794 -3.445 1.00 87.12 107 VAL A N 1
ATOM 831 C CA . VAL A 1 107 ? -0.071 -4.758 -4.692 1.00 87.12 107 VAL A CA 1
ATOM 832 C C . VAL A 1 107 ? 0.625 -6.102 -4.878 1.00 87.12 107 VAL A C 1
ATOM 834 O O . VAL A 1 107 ? 1.611 -6.396 -4.205 1.00 87.12 107 VAL A O 1
ATOM 837 N N . ASP A 1 108 ? 0.115 -6.909 -5.804 1.00 86.38 108 ASP A N 1
ATOM 838 C CA . ASP A 1 108 ? 0.707 -8.190 -6.199 1.00 86.38 108 ASP A CA 1
ATOM 839 C C . ASP A 1 108 ? 1.270 -8.077 -7.631 1.00 86.38 108 ASP A C 1
ATOM 841 O O . ASP A 1 108 ? 0.516 -8.083 -8.601 1.00 86.38 108 ASP A O 1
ATOM 845 N N . SER A 1 109 ? 2.570 -7.856 -7.846 1.00 81.56 109 SER A N 1
ATOM 846 C CA . SER A 1 109 ? 3.649 -7.656 -6.867 1.00 81.56 109 SER A CA 1
ATOM 847 C C . SER A 1 109 ? 4.349 -6.319 -7.101 1.00 81.56 109 SER A C 1
ATOM 849 O O . SER A 1 109 ? 4.505 -5.881 -8.239 1.00 81.56 109 SER A O 1
ATOM 851 N N . ALA A 1 110 ? 4.817 -5.678 -6.025 1.00 79.31 110 ALA A N 1
ATOM 852 C CA . ALA A 1 110 ? 5.419 -4.346 -6.108 1.00 79.31 110 ALA A CA 1
ATOM 853 C C . ALA A 1 110 ? 6.696 -4.295 -6.967 1.00 79.31 110 ALA A C 1
ATOM 855 O O . ALA A 1 110 ? 6.955 -3.285 -7.613 1.00 79.31 110 ALA A O 1
ATOM 856 N N . THR A 1 111 ? 7.487 -5.375 -6.995 1.00 81.19 111 THR A N 1
ATOM 857 C CA . THR A 1 111 ? 8.792 -5.417 -7.679 1.00 81.19 111 THR A CA 1
ATOM 858 C C . THR A 1 111 ? 8.801 -6.247 -8.962 1.00 81.19 111 THR A C 1
ATOM 860 O O . THR A 1 111 ? 9.773 -6.173 -9.713 1.00 81.19 111 THR A O 1
ATOM 863 N N . GLY A 1 112 ? 7.755 -7.033 -9.244 1.00 81.81 112 GLY A N 1
ATOM 864 C CA . GLY A 1 112 ? 7.734 -7.947 -10.391 1.00 81.81 112 GLY A CA 1
ATOM 865 C C . GLY A 1 112 ? 7.871 -7.225 -11.734 1.00 81.81 112 GLY A C 1
ATOM 866 O O . GLY A 1 112 ? 8.705 -7.603 -12.560 1.00 81.81 112 GLY A O 1
ATOM 867 N N . LEU A 1 113 ? 7.117 -6.138 -11.915 1.00 81.19 113 LEU A N 1
ATOM 868 C CA . LEU A 1 113 ? 7.151 -5.327 -13.136 1.00 81.19 113 LEU A CA 1
ATOM 869 C C . LEU A 1 113 ? 8.470 -4.553 -13.259 1.00 81.19 113 LEU A C 1
ATOM 871 O O . LEU A 1 113 ? 9.148 -4.656 -14.274 1.00 81.19 113 LEU A O 1
ATOM 875 N N . PHE A 1 114 ? 8.938 -3.925 -12.177 1.00 80.75 114 PHE A N 1
ATOM 876 C CA . PHE A 1 114 ? 10.226 -3.216 -12.150 1.00 80.75 114 PHE A CA 1
ATOM 877 C C . PHE A 1 114 ? 11.442 -4.113 -12.417 1.00 80.75 114 PHE A C 1
ATOM 879 O O . PHE A 1 114 ? 12.479 -3.643 -12.876 1.00 80.75 114 PHE A O 1
ATOM 886 N N . ARG A 1 115 ? 11.373 -5.410 -12.109 1.00 80.00 115 ARG A N 1
ATOM 887 C CA . ARG A 1 115 ? 12.452 -6.349 -12.460 1.00 80.00 115 ARG A CA 1
ATOM 888 C C . ARG A 1 115 ? 12.436 -6.744 -13.933 1.00 80.00 115 ARG A C 1
ATOM 890 O O . ARG A 1 115 ? 13.479 -7.159 -14.426 1.00 80.00 115 ARG A O 1
ATOM 897 N N . SER A 1 116 ? 11.281 -6.640 -14.581 1.00 81.50 116 SER A N 1
ATOM 898 C CA . SER A 1 116 ? 11.113 -6.930 -16.004 1.00 81.50 116 SER A CA 1
ATOM 899 C C . SER A 1 116 ? 11.491 -5.716 -16.855 1.00 81.50 116 SER A C 1
ATOM 901 O O . SER A 1 116 ? 12.186 -5.875 -17.853 1.00 81.50 116 SER A O 1
ATOM 903 N N . ASP A 1 117 ? 11.116 -4.512 -16.416 1.00 80.62 117 ASP A N 1
ATOM 904 C CA . ASP A 1 117 ? 11.362 -3.275 -17.166 1.00 80.62 117 ASP A CA 1
ATOM 905 C C . ASP A 1 117 ? 12.814 -2.776 -17.042 1.00 80.62 117 ASP A C 1
ATOM 907 O O . ASP A 1 117 ? 13.342 -2.201 -17.988 1.00 80.62 117 ASP A O 1
ATOM 911 N N . TYR A 1 118 ? 13.494 -3.051 -15.919 1.00 76.00 118 TYR A N 1
ATOM 912 C CA . TYR A 1 118 ? 14.899 -2.677 -15.700 1.00 76.00 118 TYR A CA 1
ATOM 913 C C . TYR A 1 118 ? 15.813 -3.911 -15.721 1.00 76.00 118 TYR A C 1
ATOM 915 O O . TYR A 1 118 ? 16.125 -4.514 -14.679 1.00 76.00 118 TYR A O 1
ATOM 923 N N . CYS A 1 119 ? 16.231 -4.306 -16.924 1.00 73.69 119 CYS A N 1
ATOM 924 C CA . CYS A 1 119 ? 17.005 -5.518 -17.185 1.00 73.69 119 CYS A CA 1
ATOM 925 C C . CYS A 1 119 ? 18.513 -5.227 -17.274 1.00 73.69 119 CYS A C 1
ATOM 927 O O . CYS A 1 119 ? 19.072 -5.025 -18.347 1.00 73.69 119 CYS A O 1
ATOM 929 N N . GLY A 1 120 ? 19.219 -5.288 -16.140 1.00 71.75 120 GLY A N 1
ATOM 930 C CA . GLY A 1 120 ? 20.685 -5.257 -16.130 1.00 71.75 120 GLY A CA 1
ATOM 931 C C . GLY A 1 120 ? 21.287 -4.692 -14.849 1.00 71.75 120 GLY A C 1
ATOM 932 O O . GLY A 1 120 ? 20.638 -3.979 -14.088 1.00 71.75 120 GLY A O 1
ATOM 933 N N . ARG A 1 121 ? 22.570 -4.989 -14.595 1.00 73.25 121 ARG A N 1
ATOM 934 C CA . ARG A 1 121 ? 23.289 -4.428 -13.433 1.00 73.25 121 ARG A CA 1
ATOM 935 C C . ARG A 1 121 ? 23.478 -2.908 -13.536 1.00 73.25 121 ARG A C 1
ATOM 937 O O . ARG A 1 121 ? 23.507 -2.249 -12.503 1.00 73.25 121 ARG A O 1
ATOM 944 N N . GLY A 1 122 ? 23.567 -2.364 -14.754 1.00 80.31 122 GLY A N 1
ATOM 945 C CA . GLY A 1 122 ? 23.703 -0.922 -15.000 1.00 80.31 122 GLY A CA 1
ATOM 946 C C . GLY A 1 122 ? 22.448 -0.107 -14.671 1.00 80.31 122 GLY A C 1
ATOM 947 O O . GLY A 1 122 ? 22.551 1.069 -14.347 1.00 80.31 122 GLY A O 1
ATOM 948 N N . GLU A 1 123 ? 21.273 -0.738 -14.665 1.00 79.75 123 GLU A N 1
ATOM 949 C CA . GLU A 1 123 ? 19.991 -0.073 -14.399 1.00 79.75 123 GLU A CA 1
ATOM 950 C C . GLU A 1 123 ? 19.537 -0.206 -12.942 1.00 79.75 123 GLU A C 1
ATOM 952 O O . GLU A 1 123 ? 18.478 0.290 -12.558 1.00 79.75 123 GLU A O 1
ATOM 957 N N . LEU A 1 124 ? 20.355 -0.839 -12.091 1.00 78.06 124 LEU A N 1
ATOM 958 C CA . LEU A 1 124 ? 20.038 -1.038 -10.680 1.00 78.06 124 LEU A CA 1
ATOM 959 C C . LEU A 1 124 ? 19.791 0.294 -9.963 1.00 78.06 124 LEU A C 1
ATOM 961 O O . LEU A 1 124 ? 18.843 0.397 -9.191 1.00 78.06 124 LEU A O 1
ATOM 965 N N . ALA A 1 125 ? 20.613 1.310 -10.235 1.00 81.06 125 ALA A N 1
ATOM 966 C CA . ALA A 1 125 ? 20.461 2.630 -9.630 1.00 81.06 125 ALA A CA 1
ATOM 967 C C . ALA A 1 125 ? 19.151 3.307 -10.066 1.00 81.06 125 ALA A C 1
ATOM 969 O O . ALA A 1 125 ? 18.408 3.801 -9.221 1.00 81.06 125 ALA A O 1
ATOM 970 N N . ALA A 1 126 ? 18.833 3.265 -11.365 1.00 79.94 126 ALA A N 1
ATOM 971 C CA . ALA A 1 126 ? 17.583 3.800 -11.903 1.00 79.94 126 ALA A CA 1
ATOM 972 C C . ALA A 1 126 ? 16.361 3.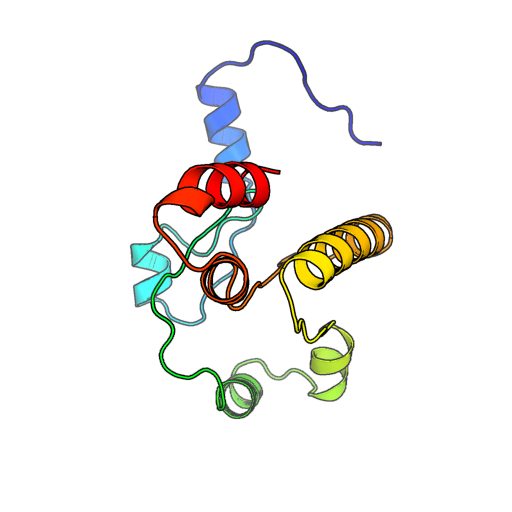101 -11.289 1.00 79.94 126 ALA A C 1
ATOM 974 O O . ALA A 1 126 ? 15.428 3.768 -10.843 1.00 79.94 126 ALA A O 1
ATOM 975 N N . ARG A 1 127 ? 16.414 1.771 -11.155 1.00 79.31 127 ARG A N 1
ATOM 976 C CA . ARG A 1 127 ? 15.358 0.977 -10.518 1.00 79.31 127 ARG A CA 1
ATOM 977 C C . ARG A 1 127 ? 15.169 1.317 -9.039 1.00 79.31 127 ARG A C 1
ATOM 979 O O . ARG A 1 127 ? 14.035 1.427 -8.591 1.00 79.31 127 ARG A O 1
ATOM 986 N N . GLN A 1 128 ? 16.252 1.475 -8.273 1.00 78.69 128 GLN A N 1
ATOM 987 C CA . GLN A 1 128 ? 16.168 1.832 -6.848 1.00 78.69 128 GLN A CA 1
ATOM 988 C C . GLN A 1 128 ? 15.573 3.229 -6.651 1.00 78.69 128 GLN A C 1
ATOM 990 O O . GLN A 1 128 ? 14.732 3.420 -5.779 1.00 78.69 128 GLN A O 1
ATOM 995 N N . MET A 1 129 ? 15.947 4.189 -7.501 1.00 81.50 129 MET A N 1
ATOM 996 C CA . MET A 1 129 ? 15.343 5.522 -7.473 1.00 81.50 129 MET A CA 1
ATOM 997 C C . MET A 1 129 ? 13.860 5.498 -7.855 1.00 81.50 129 MET A C 1
ATOM 999 O O . MET A 1 129 ? 13.076 6.230 -7.261 1.00 81.50 129 MET A O 1
ATOM 1003 N N . ALA A 1 130 ? 13.468 4.667 -8.825 1.00 78.12 130 ALA A N 1
ATOM 1004 C CA . ALA A 1 130 ? 12.077 4.545 -9.254 1.00 78.12 130 ALA A CA 1
ATOM 1005 C C . ALA A 1 130 ? 11.192 3.848 -8.206 1.00 78.12 130 ALA A C 1
ATOM 1007 O O . ALA A 1 130 ? 10.064 4.272 -8.000 1.00 78.12 130 ALA A O 1
ATOM 1008 N N . LEU A 1 131 ? 11.712 2.826 -7.514 1.00 78.88 131 LEU A N 1
ATOM 1009 C CA . LEU A 1 131 ? 11.013 2.137 -6.419 1.00 78.88 131 LEU A CA 1
ATOM 1010 C C . LEU A 1 131 ? 10.910 2.975 -5.136 1.00 78.88 131 LEU A C 1
ATOM 1012 O O . LEU A 1 131 ? 10.046 2.709 -4.309 1.00 78.88 131 LEU A O 1
ATOM 1016 N N . SER A 1 132 ? 11.815 3.938 -4.943 1.00 76.00 132 SER A N 1
ATOM 1017 C CA . SER A 1 132 ? 11.842 4.811 -3.762 1.00 76.00 132 SER A CA 1
ATOM 1018 C C . SER A 1 132 ? 10.959 6.059 -3.896 1.00 76.00 132 SER A C 1
ATOM 1020 O O . SER A 1 132 ? 10.908 6.851 -2.951 1.00 76.00 132 SER A O 1
ATOM 1022 N N . LYS A 1 133 ? 10.337 6.276 -5.059 1.00 61.44 133 LYS A N 1
ATOM 1023 C CA 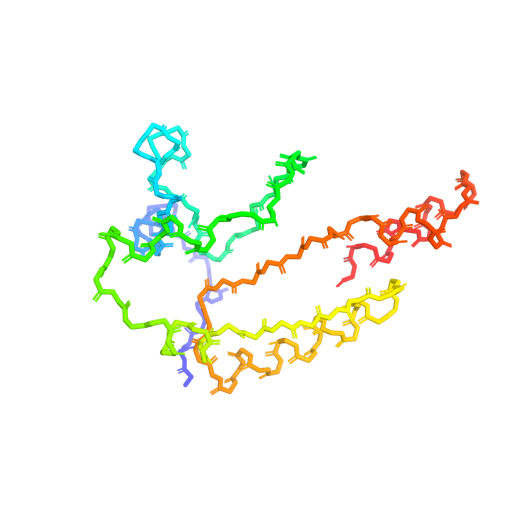. LYS A 1 133 ? 9.377 7.361 -5.290 1.00 61.44 133 LYS A CA 1
ATOM 1024 C C . LYS A 1 133 ? 7.970 6.926 -4.912 1.00 61.44 133 LYS A C 1
ATOM 1026 O O . LYS A 1 133 ? 7.260 7.789 -4.355 1.00 61.44 133 LYS A O 1
#

Radius of gyration: 18.48 Å; chains: 1; bounding box: 47×39×43 Å

Organism: Strongylus vulgaris (NCBI:txid40348)

Sequence (133 aa):
MKLVPMGFTTAYEVHERRSELIQIRTGSSALDRLIGGGVETGHITEVSKLAELFWGYRSVKSKFNMDCKHVLENIAVARCYNSDHQISLLTMAAAMMAESRYALLIVDSATGLFRSDYCGRGELAARQMALSK

Secondary structure (DSSP, 8-state):
-PPP--S---HHHHHHHHHT--EE--S-HHHHHHTTSSEETTS----------SSTHHHHHHHH---HHHHHHT-------SHHHHHHHHHHHHHHHHHS-------TTTTHHHHHHS-SGGGHHHHHHHHT-